Protein AF-A0A949AI74-F1 (afdb_monomer_lite)

Radius of gyration: 13.2 Å; chains: 1; bounding box: 30×19×34 Å

Secondary structure (DSSP, 8-state):
--EEE-TTT--EEES-HHHHHHHHHHHHHHHHHHH-GGG--TTS--HHHHHHHHHHHT--

pLDDT: mean 79.42, std 8.16, range [44.91, 87.38]

Foldseek 3Di:
DDWDQDPQPRDIDPDDDVSVVVVNVVSQLVVLCVVCVVQQDPVRDRPVSVVVVVVVVVPD

Structure (mmCIF, N/CA/C/O backbone):
data_AF-A0A949AI74-F1
#
_entry.id   AF-A0A949AI74-F1
#
loop_
_atom_site.group_PDB
_atom_site.id
_atom_site.type_symbol
_atom_site.label_atom_id
_atom_site.label_alt_id
_atom_site.label_comp_id
_atom_site.label_asym_id
_atom_site.label_entity_id
_atom_site.label_seq_id
_atom_site.pdbx_PDB_ins_code
_atom_site.Cartn_x
_atom_site.Cartn_y
_atom_site.Cartn_z
_atom_site.occupancy
_atom_site.B_iso_or_equiv
_atom_site.auth_seq_id
_atom_site.auth_comp_id
_atom_site.auth_asym_id
_atom_site.auth_atom_id
_atom_site.pdbx_PDB_model_num
ATOM 1 N N . MET A 1 1 ? 14.463 6.208 -23.069 1.00 59.50 1 MET A N 1
ATOM 2 C CA . MET A 1 1 ? 13.544 6.299 -21.913 1.00 59.50 1 MET A CA 1
ATOM 3 C C . MET A 1 1 ? 13.988 5.214 -20.941 1.00 59.50 1 MET A C 1
ATOM 5 O O . MET A 1 1 ? 14.240 4.119 -21.417 1.00 59.50 1 MET A O 1
ATOM 9 N N . MET A 1 2 ? 14.238 5.511 -19.661 1.00 71.06 2 MET A N 1
ATOM 10 C CA . MET A 1 2 ? 14.676 4.472 -18.712 1.00 71.06 2 MET A CA 1
ATOM 11 C C . MET A 1 2 ? 13.485 3.595 -18.323 1.00 71.06 2 MET A C 1
ATOM 13 O O . MET A 1 2 ? 12.430 4.112 -17.944 1.00 71.06 2 MET A O 1
ATOM 17 N N . GLU A 1 3 ? 13.678 2.286 -18.437 1.00 76.88 3 GLU A N 1
ATOM 18 C CA . GLU A 1 3 ? 12.709 1.258 -18.071 1.00 76.88 3 GLU A CA 1
ATOM 19 C C . GLU A 1 3 ? 13.218 0.528 -16.830 1.00 76.88 3 GLU A C 1
ATOM 21 O O . GLU A 1 3 ? 14.364 0.077 -16.795 1.00 76.88 3 GLU A O 1
ATOM 26 N N . TYR A 1 4 ? 12.371 0.419 -15.811 1.00 80.38 4 TYR A N 1
ATOM 27 C CA . TYR A 1 4 ? 12.687 -0.273 -14.567 1.00 80.38 4 TYR A CA 1
ATOM 28 C C . TYR A 1 4 ? 11.861 -1.544 -14.472 1.00 80.38 4 TYR A C 1
ATOM 30 O O . TYR A 1 4 ? 10.653 -1.533 -14.698 1.00 80.38 4 TYR A O 1
ATOM 38 N N . LYS A 1 5 ? 12.504 -2.657 -14.135 1.00 83.62 5 LYS A N 1
ATOM 39 C CA . LYS A 1 5 ? 11.822 -3.936 -13.963 1.00 83.62 5 LYS A CA 1
ATOM 40 C C . LYS A 1 5 ? 11.480 -4.125 -12.494 1.00 83.62 5 LYS A C 1
ATOM 42 O O . LYS A 1 5 ? 12.373 -4.113 -11.661 1.00 83.62 5 LYS A O 1
ATOM 47 N N . CYS A 1 6 ? 10.201 -4.304 -12.185 1.00 81.69 6 CYS A N 1
ATOM 48 C CA . CYS A 1 6 ? 9.755 -4.578 -10.823 1.00 81.69 6 CYS A CA 1
ATOM 49 C C . CYS A 1 6 ? 10.114 -6.010 -10.418 1.00 81.69 6 CYS A C 1
ATOM 51 O O . CYS A 1 6 ? 9.697 -6.954 -11.083 1.00 81.69 6 CYS A O 1
ATOM 53 N N . ASP A 1 7 ? 10.834 -6.198 -9.316 1.00 79.69 7 ASP A N 1
ATOM 54 C CA . ASP A 1 7 ? 11.154 -7.538 -8.805 1.00 79.69 7 ASP A CA 1
ATOM 55 C C . ASP A 1 7 ? 9.939 -8.276 -8.217 1.00 79.69 7 ASP A C 1
ATOM 57 O O . ASP A 1 7 ? 9.921 -9.507 -8.201 1.00 79.69 7 ASP A O 1
ATOM 61 N N . LEU A 1 8 ? 8.895 -7.548 -7.799 1.00 80.19 8 LEU A N 1
ATOM 62 C CA . LEU A 1 8 ? 7.686 -8.128 -7.198 1.00 80.19 8 LEU A CA 1
ATOM 63 C C . LEU A 1 8 ? 6.790 -8.808 -8.243 1.00 80.19 8 LEU A C 1
ATOM 65 O O . LEU A 1 8 ? 6.358 -9.942 -8.050 1.00 80.19 8 LEU A O 1
ATOM 69 N N . CYS A 1 9 ? 6.528 -8.142 -9.370 1.00 81.81 9 CYS A N 1
ATOM 70 C CA . CYS A 1 9 ? 5.592 -8.628 -10.394 1.00 81.81 9 CYS A CA 1
ATOM 71 C C . CYS A 1 9 ? 6.238 -8.875 -11.765 1.00 81.81 9 CYS A C 1
ATOM 73 O O . CYS A 1 9 ? 5.567 -9.313 -12.701 1.00 81.81 9 CYS A O 1
ATOM 75 N N . LYS A 1 10 ? 7.537 -8.581 -11.904 1.00 83.56 10 LYS A N 1
ATOM 76 C CA . LYS A 1 10 ? 8.327 -8.698 -13.142 1.00 83.56 10 LYS A CA 1
ATOM 77 C C . LYS A 1 10 ? 7.844 -7.830 -14.307 1.00 83.56 10 LYS A C 1
ATOM 79 O O . LYS A 1 10 ? 8.334 -8.022 -15.421 1.00 83.56 10 LYS A O 1
ATOM 84 N N . LYS A 1 11 ? 6.948 -6.862 -14.073 1.00 84.44 11 LYS A N 1
ATOM 85 C CA . LYS A 1 11 ? 6.540 -5.876 -15.085 1.00 84.44 11 LYS A CA 1
ATOM 86 C C . LYS A 1 11 ? 7.662 -4.879 -15.364 1.00 84.44 11 LYS A C 1
ATOM 88 O O . LYS A 1 11 ? 8.381 -4.458 -14.457 1.00 84.44 11 LYS A O 1
ATOM 93 N N . SER A 1 12 ? 7.769 -4.492 -16.630 1.00 84.56 12 SER A N 1
ATOM 94 C CA . SER A 1 12 ? 8.629 -3.401 -17.083 1.00 84.56 12 SER A CA 1
ATOM 95 C C . SER A 1 12 ? 7.856 -2.090 -16.985 1.00 84.56 12 SER A C 1
ATOM 97 O O . SER A 1 12 ? 6.840 -1.914 -17.656 1.00 84.56 12 SER A O 1
ATOM 99 N N . ILE A 1 13 ? 8.324 -1.183 -16.136 1.00 85.88 13 ILE A N 1
ATOM 100 C CA . ILE A 1 13 ? 7.756 0.146 -15.941 1.00 85.88 13 ILE A CA 1
ATOM 101 C C . ILE A 1 13 ? 8.587 1.143 -16.745 1.00 85.88 13 ILE A C 1
ATOM 103 O O . ILE A 1 13 ? 9.744 1.425 -16.432 1.00 85.88 13 ILE A O 1
ATOM 107 N N . SER A 1 14 ? 7.983 1.663 -17.809 1.00 80.19 14 SER A N 1
ATOM 108 C CA . SER A 1 14 ? 8.517 2.776 -18.592 1.00 80.19 14 SER A CA 1
ATOM 109 C C . SER A 1 14 ? 8.126 4.101 -17.939 1.00 80.19 14 SER A C 1
ATOM 111 O O . SER A 1 14 ? 6.967 4.282 -17.578 1.00 80.19 14 SER A O 1
ATOM 113 N N . GLY A 1 15 ? 9.065 5.044 -17.817 1.00 78.94 15 GLY A N 1
ATOM 114 C CA . GLY A 1 15 ? 8.760 6.404 -17.338 1.00 78.94 15 GLY A CA 1
ATOM 115 C C . GLY A 1 15 ? 9.635 6.917 -16.194 1.00 78.94 15 GLY A C 1
ATOM 116 O O . GLY A 1 15 ? 9.387 8.005 -15.684 1.00 78.94 15 GLY A O 1
ATOM 117 N N . GLY A 1 16 ? 10.685 6.183 -15.814 1.00 82.38 16 GLY A N 1
ATOM 118 C CA . GLY A 1 16 ? 11.644 6.625 -14.799 1.00 82.38 16 GLY A CA 1
ATOM 119 C C . GLY A 1 16 ? 11.379 6.067 -13.396 1.00 82.38 16 GLY A C 1
ATOM 120 O O . GLY A 1 16 ? 10.590 5.145 -13.212 1.00 82.38 16 GLY A O 1
ATOM 121 N N . VAL A 1 17 ? 12.064 6.640 -12.401 1.00 81.56 17 VAL A N 1
ATOM 122 C CA . VAL A 1 17 ? 12.026 6.190 -10.995 1.00 81.56 17 VAL A CA 1
ATOM 123 C C . VAL A 1 17 ? 10.680 6.439 -10.311 1.00 81.56 17 VAL A C 1
ATOM 125 O O . VAL A 1 17 ? 10.267 5.619 -9.501 1.00 81.56 17 VAL A O 1
ATOM 128 N N . LEU A 1 18 ? 9.990 7.538 -10.628 1.00 84.69 18 LEU A N 1
ATOM 129 C CA . LEU A 1 18 ? 8.716 7.895 -9.990 1.00 84.69 18 LEU A CA 1
ATOM 130 C C . LEU A 1 18 ? 7.609 6.855 -10.246 1.00 84.69 18 LEU A C 1
ATOM 132 O O . LEU A 1 18 ? 7.129 6.283 -9.270 1.00 84.69 18 LEU A O 1
ATOM 136 N N . PRO A 1 19 ? 7.263 6.512 -11.506 1.00 85.56 19 PRO A N 1
ATOM 137 C CA . PRO A 1 19 ? 6.235 5.501 -11.762 1.00 85.56 19 PRO A CA 1
ATOM 138 C C . PRO A 1 19 ? 6.662 4.107 -11.293 1.00 85.56 19 PRO A C 1
ATOM 140 O O . PRO A 1 19 ? 5.816 3.278 -10.969 1.00 85.56 19 PRO A O 1
ATOM 143 N N . TYR A 1 20 ? 7.970 3.832 -11.240 1.00 85.56 20 TYR A N 1
ATOM 144 C CA . TYR A 1 20 ? 8.482 2.603 -10.644 1.00 85.56 20 TYR A CA 1
ATOM 145 C C . TYR A 1 20 ? 8.228 2.553 -9.131 1.00 85.56 20 TYR A C 1
ATOM 147 O O . TYR A 1 20 ? 7.748 1.534 -8.643 1.00 85.56 20 TYR A O 1
ATOM 155 N N . SER A 1 21 ? 8.518 3.641 -8.406 1.00 84.88 21 SER A N 1
ATOM 156 C CA . SER A 1 21 ? 8.261 3.740 -6.965 1.00 84.88 21 SER A CA 1
ATOM 157 C C . SER A 1 21 ? 6.778 3.559 -6.678 1.00 84.88 21 SER A C 1
ATOM 159 O O . SER A 1 21 ? 6.431 2.641 -5.947 1.00 84.88 21 SER A O 1
ATOM 161 N N . GLU A 1 22 ? 5.903 4.326 -7.338 1.00 85.88 22 GLU A N 1
ATOM 162 C CA . GLU A 1 22 ? 4.450 4.219 -7.136 1.00 85.88 22 GLU A CA 1
ATOM 163 C C . GLU A 1 22 ? 3.940 2.792 -7.378 1.00 85.88 22 GLU A C 1
ATOM 165 O O . GLU A 1 22 ? 3.138 2.270 -6.608 1.00 85.88 22 GLU A O 1
ATOM 170 N N . HIS A 1 23 ? 4.454 2.121 -8.411 1.00 87.38 23 HIS A N 1
ATOM 171 C CA . HIS A 1 23 ? 4.089 0.741 -8.708 1.00 87.38 23 HIS A CA 1
ATOM 172 C C . HIS A 1 23 ? 4.538 -0.257 -7.627 1.00 87.38 23 HIS A C 1
ATOM 174 O O . HIS A 1 23 ? 3.805 -1.185 -7.287 1.00 87.38 23 HIS A O 1
ATOM 180 N N . VAL A 1 24 ? 5.752 -0.092 -7.098 1.00 86.31 24 VAL A N 1
ATOM 181 C CA . VAL A 1 24 ? 6.273 -0.935 -6.014 1.00 86.31 24 VAL A CA 1
ATOM 182 C C . VAL A 1 24 ? 5.495 -0.688 -4.721 1.00 86.31 24 VAL A C 1
ATOM 184 O O . VAL A 1 24 ? 5.142 -1.646 -4.038 1.00 86.31 24 VAL A O 1
ATOM 187 N N . GLU A 1 25 ? 5.187 0.571 -4.413 1.00 85.56 25 GLU A N 1
ATOM 188 C CA . GLU A 1 25 ? 4.394 0.975 -3.248 1.00 85.56 25 GLU A CA 1
ATOM 189 C C . GLU A 1 25 ? 3.001 0.346 -3.268 1.00 85.56 25 GLU A C 1
ATOM 191 O O . GLU A 1 25 ? 2.577 -0.248 -2.274 1.00 85.56 25 GLU A O 1
ATOM 196 N N . ASP A 1 26 ? 2.322 0.405 -4.414 1.00 85.69 26 ASP A N 1
ATOM 197 C CA . ASP A 1 26 ? 1.005 -0.202 -4.602 1.00 85.69 26 ASP A CA 1
ATOM 198 C C . ASP A 1 26 ? 1.050 -1.720 -4.371 1.00 85.69 26 ASP A C 1
ATOM 200 O O . ASP A 1 26 ? 0.277 -2.261 -3.576 1.00 85.69 26 ASP A O 1
ATOM 204 N N . HIS A 1 27 ? 2.046 -2.404 -4.945 1.00 86.94 27 HIS A N 1
ATOM 205 C CA . HIS A 1 27 ? 2.225 -3.840 -4.732 1.00 86.94 27 HIS A CA 1
ATOM 206 C C . HIS A 1 27 ? 2.486 -4.211 -3.273 1.00 86.94 27 HIS A C 1
ATOM 208 O O . HIS A 1 27 ? 1.943 -5.203 -2.784 1.00 86.94 27 HIS A O 1
ATOM 214 N N . ILE A 1 28 ? 3.311 -3.442 -2.564 1.00 84.56 28 ILE A N 1
ATOM 215 C CA . ILE A 1 28 ? 3.573 -3.701 -1.147 1.00 84.56 28 ILE A CA 1
ATOM 216 C C . ILE A 1 28 ? 2.287 -3.510 -0.336 1.00 84.56 28 ILE A C 1
ATOM 218 O O . ILE A 1 28 ? 1.965 -4.344 0.512 1.00 84.56 28 ILE A O 1
ATOM 222 N N . MET A 1 29 ? 1.499 -2.476 -0.636 1.00 82.88 29 MET A N 1
ATOM 223 C CA . MET A 1 29 ? 0.205 -2.259 0.008 1.00 82.88 29 MET A CA 1
ATOM 224 C C . MET A 1 29 ? -0.772 -3.411 -0.253 1.00 82.88 29 MET A C 1
ATOM 226 O O . MET A 1 29 ? -1.434 -3.859 0.686 1.00 82.88 29 MET A O 1
ATOM 230 N N . GLU A 1 30 ? -0.844 -3.936 -1.478 1.00 84.94 30 GLU A N 1
ATOM 231 C CA . GLU A 1 30 ? -1.656 -5.119 -1.790 1.00 84.94 30 GLU A CA 1
ATOM 232 C C . GLU A 1 30 ? -1.205 -6.356 -1.003 1.00 84.94 30 GLU A C 1
ATOM 234 O O . GLU A 1 30 ? -2.038 -7.064 -0.435 1.00 84.94 30 GLU A O 1
ATOM 239 N N . LEU A 1 31 ? 0.106 -6.593 -0.901 1.00 84.44 31 LEU A N 1
ATOM 240 C CA . LEU A 1 31 ? 0.662 -7.710 -0.133 1.00 84.44 31 LEU A CA 1
ATOM 241 C C . LEU A 1 31 ? 0.333 -7.602 1.362 1.00 84.44 31 LEU A C 1
ATOM 243 O O . LEU A 1 31 ? -0.033 -8.601 1.985 1.00 84.44 31 LEU A O 1
ATOM 247 N N . ILE A 1 32 ? 0.415 -6.400 1.940 1.00 84.56 32 ILE A N 1
ATOM 248 C CA . ILE A 1 32 ? 0.065 -6.169 3.347 1.00 84.56 32 ILE A CA 1
ATOM 249 C C . ILE A 1 32 ? -1.431 -6.413 3.569 1.00 84.56 32 ILE A C 1
ATOM 251 O O . ILE A 1 32 ? -1.791 -7.106 4.519 1.00 84.56 32 ILE A O 1
ATOM 255 N N . LYS A 1 33 ? -2.301 -5.914 2.679 1.00 83.25 33 LYS A N 1
ATOM 256 C CA . LYS A 1 33 ? -3.752 -6.167 2.739 1.00 83.25 33 LYS A CA 1
ATOM 257 C C . LYS A 1 33 ? -4.072 -7.659 2.617 1.00 83.25 33 LYS A C 1
ATOM 259 O O . LYS A 1 33 ? -4.883 -8.169 3.381 1.00 83.25 33 LYS A O 1
ATOM 264 N N . ALA A 1 34 ? -3.411 -8.371 1.702 1.00 84.44 34 ALA A N 1
ATOM 265 C CA . ALA A 1 34 ? -3.592 -9.810 1.516 1.00 84.44 34 ALA A CA 1
ATOM 266 C C . ALA A 1 34 ? -3.134 -10.621 2.740 1.00 84.44 34 ALA A C 1
ATOM 268 O O . ALA A 1 34 ? -3.751 -11.626 3.088 1.00 84.44 34 ALA A O 1
ATOM 269 N N . ARG A 1 35 ? -2.067 -10.178 3.416 1.00 84.31 35 ARG A N 1
ATOM 270 C CA . ARG A 1 35 ? -1.555 -10.813 4.638 1.00 84.31 35 ARG A CA 1
ATOM 271 C C . ARG A 1 35 ? -2.379 -10.464 5.880 1.00 84.31 35 ARG A C 1
ATOM 273 O O . ARG A 1 35 ? -2.475 -11.282 6.793 1.00 84.31 35 ARG A O 1
ATOM 280 N N . HIS A 1 36 ? -2.974 -9.274 5.910 1.00 82.75 36 HIS A N 1
ATOM 281 C CA . HIS A 1 36 ? -3.770 -8.755 7.019 1.00 82.75 36 HIS A CA 1
ATOM 282 C C . HIS A 1 36 ? -5.148 -8.265 6.541 1.00 82.75 36 HIS A C 1
ATOM 284 O O . HIS A 1 36 ? -5.439 -7.069 6.628 1.00 82.75 36 HIS A O 1
ATOM 290 N N . PRO A 1 37 ? -6.031 -9.170 6.078 1.00 80.19 37 PRO A N 1
ATOM 291 C CA . PRO A 1 37 ? -7.353 -8.785 5.583 1.00 80.19 37 PRO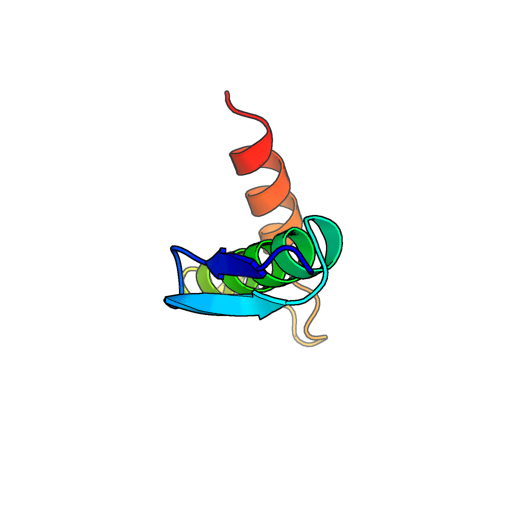 A CA 1
ATOM 292 C C . PRO A 1 37 ? -8.220 -8.131 6.671 1.00 80.19 37 PRO A C 1
ATOM 294 O O . PRO A 1 37 ? -9.047 -7.282 6.365 1.00 80.19 37 PRO A O 1
ATOM 297 N N . ASP A 1 38 ? -7.975 -8.457 7.944 1.00 81.69 38 ASP A N 1
ATOM 298 C CA . ASP A 1 38 ? -8.638 -7.860 9.114 1.00 81.69 38 ASP A CA 1
ATOM 299 C C . ASP A 1 38 ? -8.281 -6.373 9.329 1.00 81.69 38 ASP A C 1
ATOM 301 O O . ASP A 1 38 ? -8.973 -5.643 10.031 1.00 81.69 38 ASP A O 1
ATOM 305 N N . TRP A 1 39 ? -7.187 -5.892 8.729 1.00 82.00 39 TRP A N 1
ATOM 306 C CA . TRP A 1 39 ? -6.785 -4.485 8.828 1.00 82.00 39 TRP A CA 1
ATOM 307 C C . TRP A 1 39 ? -7.455 -3.595 7.785 1.00 82.00 39 TRP A C 1
ATOM 309 O O . TRP A 1 39 ? -7.381 -2.371 7.901 1.00 82.00 39 TRP A O 1
ATOM 319 N N . VAL A 1 40 ? -8.067 -4.193 6.763 1.00 75.12 40 VAL A N 1
ATOM 320 C CA . VAL A 1 40 ? -8.746 -3.463 5.697 1.00 75.12 40 VAL A CA 1
ATOM 321 C C . VAL A 1 40 ? -10.061 -2.927 6.254 1.00 75.12 40 VAL A C 1
ATOM 323 O O . VAL A 1 40 ? -11.022 -3.670 6.433 1.00 75.12 40 VAL A O 1
ATOM 326 N N . GLU A 1 41 ? -10.096 -1.630 6.562 1.00 74.38 41 GLU A N 1
ATOM 327 C CA . GLU A 1 41 ? -11.321 -0.962 7.004 1.00 74.38 41 GLU A CA 1
ATOM 328 C C . GLU A 1 41 ? -12.320 -0.910 5.831 1.00 74.38 41 GLU A C 1
ATOM 330 O O . GLU A 1 41 ? -11.924 -0.858 4.663 1.00 74.38 41 GLU A O 1
ATOM 335 N N . THR A 1 42 ? -13.625 -0.923 6.124 1.00 66.88 42 THR A N 1
ATOM 336 C CA . THR A 1 42 ? -14.719 -1.007 5.129 1.00 66.88 42 THR A CA 1
ATOM 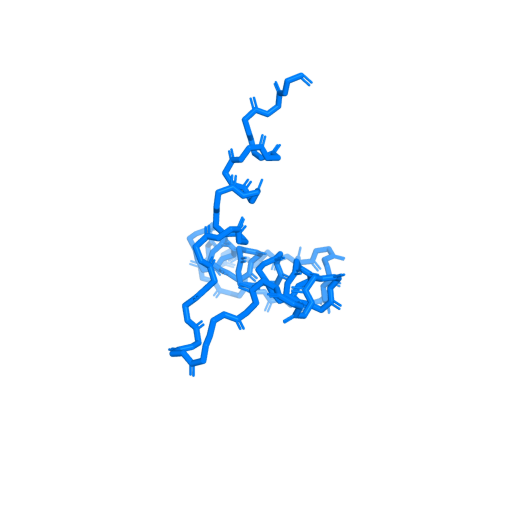337 C C . THR A 1 42 ? -14.703 0.091 4.060 1.00 66.88 42 THR A C 1
ATOM 339 O O . THR A 1 42 ? -15.306 -0.083 3.006 1.00 66.88 42 THR A O 1
ATOM 342 N N . ASP A 1 43 ? -13.992 1.191 4.307 1.00 65.69 43 ASP A N 1
ATOM 343 C CA . ASP A 1 43 ? -13.828 2.321 3.385 1.00 65.69 43 ASP A CA 1
ATOM 344 C C . ASP A 1 43 ? -12.673 2.127 2.375 1.00 65.69 43 ASP A C 1
ATOM 346 O O . ASP A 1 43 ? -12.360 3.013 1.585 1.00 65.69 43 ASP A O 1
ATOM 350 N N . GLY A 1 44 ? -11.980 0.980 2.405 1.00 63.88 44 GLY A N 1
ATOM 351 C CA . GLY A 1 44 ? -10.846 0.675 1.519 1.00 63.88 44 GLY A CA 1
ATOM 352 C C . GLY A 1 44 ? -9.521 1.330 1.931 1.00 63.88 44 GLY A C 1
ATOM 353 O O . GLY A 1 44 ? -8.462 1.013 1.373 1.00 63.88 44 GLY A O 1
ATOM 354 N N . ILE A 1 45 ? -9.555 2.193 2.948 1.00 62.56 45 ILE A N 1
ATOM 355 C CA . ILE A 1 45 ? -8.384 2.802 3.574 1.00 62.56 45 ILE A CA 1
ATOM 356 C C . ILE A 1 45 ? -7.899 1.861 4.677 1.00 62.56 45 ILE A C 1
ATOM 358 O O . ILE A 1 45 ? -8.604 1.597 5.639 1.00 62.56 45 ILE A O 1
ATOM 362 N N . CYS A 1 46 ? -6.678 1.347 4.547 1.00 75.81 46 CYS A N 1
ATOM 363 C CA . CYS A 1 46 ? -6.055 0.540 5.592 1.00 75.81 46 CYS A CA 1
ATOM 364 C C . CYS A 1 46 ? -4.981 1.375 6.289 1.00 75.81 46 CYS A C 1
ATOM 366 O O . CYS A 1 46 ? -3.812 1.361 5.885 1.00 75.81 46 CYS A O 1
ATOM 368 N N . LYS A 1 47 ? -5.364 2.118 7.336 1.00 79.62 47 LYS A N 1
ATOM 369 C CA . LYS A 1 47 ? -4.414 2.966 8.072 1.00 79.62 47 LYS A CA 1
ATOM 370 C C . LYS A 1 47 ? -3.269 2.140 8.662 1.00 79.62 47 LYS A C 1
ATOM 372 O O . LYS A 1 47 ? -2.106 2.512 8.527 1.00 79.62 47 LYS A O 1
ATOM 377 N N . LYS A 1 48 ? -3.591 0.966 9.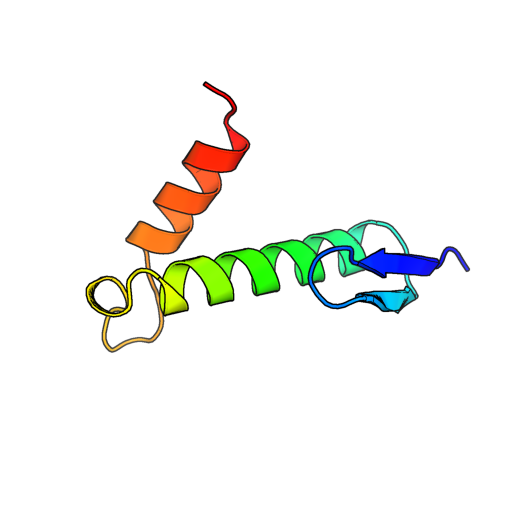217 1.00 81.06 48 LYS A N 1
ATOM 378 C CA . LYS A 1 48 ? -2.603 0.014 9.747 1.00 81.06 48 LYS A CA 1
ATOM 379 C C . LYS A 1 48 ? -1.632 -0.482 8.675 1.00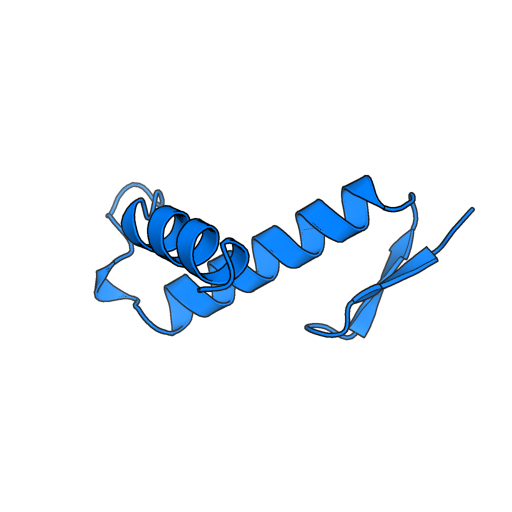 81.06 48 LYS A C 1
ATOM 381 O O . LYS A 1 48 ? -0.448 -0.597 8.960 1.00 81.06 48 LYS A O 1
ATOM 386 N N . CYS A 1 49 ? -2.101 -0.729 7.448 1.00 82.06 49 CYS A N 1
ATOM 387 C CA . CYS A 1 49 ? -1.235 -1.154 6.348 1.00 82.06 49 CYS A CA 1
ATOM 388 C C . CYS A 1 49 ? -0.226 -0.060 6.000 1.00 82.06 49 CYS A C 1
ATOM 390 O O . CYS A 1 49 ? 0.954 -0.348 5.837 1.00 82.06 49 CYS A O 1
ATOM 392 N N . TYR A 1 50 ? -0.674 1.198 5.953 1.00 79.81 50 TYR A N 1
ATOM 393 C CA . TYR A 1 50 ? 0.204 2.331 5.672 1.00 79.81 50 TYR A CA 1
ATOM 394 C C . TYR A 1 50 ? 1.221 2.571 6.796 1.00 79.81 50 TYR A C 1
ATOM 396 O O . TYR A 1 50 ? 2.397 2.817 6.537 1.00 79.81 50 TYR A O 1
ATOM 404 N N . GLU A 1 51 ? 0.801 2.459 8.059 1.00 84.62 51 GLU A N 1
ATOM 405 C CA . GLU A 1 51 ? 1.719 2.556 9.199 1.00 84.62 51 GLU A CA 1
ATOM 406 C C . GLU A 1 51 ? 2.723 1.400 9.239 1.00 84.62 51 GLU A C 1
ATOM 408 O O . GLU A 1 51 ? 3.893 1.617 9.558 1.00 84.62 51 GLU A O 1
ATOM 413 N N . TYR A 1 52 ? 2.294 0.187 8.889 1.00 84.06 52 TYR A N 1
ATOM 414 C CA . TYR A 1 52 ? 3.170 -0.975 8.775 1.00 84.06 52 TYR A CA 1
ATOM 415 C C . TYR A 1 52 ? 4.194 -0.780 7.657 1.00 84.06 52 TYR A C 1
ATOM 417 O O . TYR A 1 52 ? 5.393 -0.859 7.914 1.00 84.06 52 TYR A O 1
ATOM 425 N N . TYR A 1 53 ? 3.734 -0.395 6.466 1.00 82.88 53 TYR A N 1
ATOM 426 C CA . TYR A 1 53 ? 4.589 -0.069 5.330 1.00 82.88 53 TYR A CA 1
ATOM 427 C C . TYR A 1 53 ? 5.647 0.986 5.685 1.00 82.88 53 TYR A C 1
ATOM 429 O O . TYR A 1 53 ? 6.846 0.787 5.483 1.00 82.88 53 TYR A O 1
ATOM 437 N N . LYS A 1 54 ? 5.220 2.091 6.310 1.00 81.75 54 LYS A N 1
ATOM 438 C CA . LYS A 1 54 ? 6.115 3.172 6.741 1.00 81.75 54 LYS A CA 1
ATOM 439 C C . LYS A 1 54 ? 7.134 2.714 7.787 1.00 81.75 54 LYS A C 1
ATOM 441 O O . LYS A 1 54 ? 8.231 3.265 7.837 1.00 81.75 54 LYS A O 1
ATOM 446 N N . ASN A 1 55 ? 6.780 1.747 8.634 1.00 83.50 55 ASN A N 1
ATOM 447 C CA . ASN A 1 55 ? 7.700 1.164 9.609 1.00 83.50 55 ASN A CA 1
ATOM 448 C C . ASN A 1 55 ? 8.703 0.202 8.962 1.00 83.50 55 ASN A C 1
ATOM 450 O O . ASN A 1 55 ? 9.872 0.259 9.334 1.00 83.50 55 ASN A O 1
ATOM 454 N N . GLU A 1 56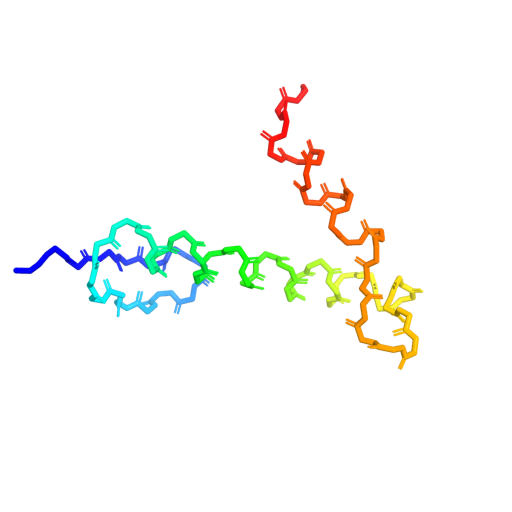 ? 8.294 -0.619 7.990 1.00 77.81 56 GLU A N 1
ATOM 455 C CA . GLU A 1 56 ? 9.216 -1.498 7.252 1.00 77.81 56 GLU A CA 1
ATOM 456 C C . GLU A 1 56 ? 10.247 -0.691 6.452 1.00 77.81 56 GLU A C 1
ATOM 458 O O . GLU A 1 56 ? 11.440 -0.984 6.505 1.00 77.81 56 GLU A O 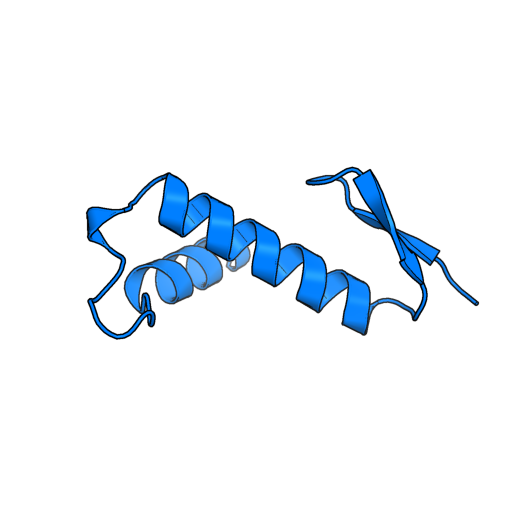1
ATOM 463 N N . LEU A 1 57 ? 9.824 0.406 5.813 1.00 72.56 57 LEU A N 1
ATOM 464 C CA . LEU A 1 57 ? 10.742 1.344 5.158 1.00 72.56 57 LEU A CA 1
ATOM 465 C C . LEU A 1 57 ? 11.687 2.061 6.131 1.00 72.56 57 LEU A C 1
ATOM 467 O O . LEU A 1 57 ? 12.749 2.532 5.727 1.00 72.56 57 LEU A O 1
ATOM 471 N N . ARG A 1 58 ? 11.306 2.182 7.409 1.00 72.69 58 ARG A N 1
ATOM 472 C CA . ARG A 1 58 ? 12.105 2.893 8.414 1.00 72.69 58 ARG A CA 1
ATOM 473 C C . ARG A 1 58 ? 13.320 2.111 8.898 1.00 72.69 58 ARG A C 1
ATOM 475 O O . ARG A 1 58 ? 14.055 2.688 9.693 1.00 72.69 58 ARG A O 1
ATOM 482 N N . GLY A 1 59 ? 13.513 0.866 8.438 1.00 58.59 59 GLY A N 1
ATOM 483 C CA . GLY A 1 59 ? 14.720 0.059 8.644 1.00 58.59 59 GLY A CA 1
ATOM 484 C C . GLY A 1 59 ? 15.241 0.130 10.078 1.00 58.59 59 GLY A C 1
ATOM 485 O O . GLY A 1 59 ? 16.192 0.861 10.346 1.00 58.59 59 GLY A O 1
ATOM 486 N N . LYS A 1 60 ? 14.580 -0.567 11.007 1.00 44.91 60 LYS A N 1
ATOM 487 C CA . LYS A 1 60 ? 15.031 -0.646 12.400 1.00 44.91 60 LYS A CA 1
ATOM 488 C C . LYS A 1 60 ? 15.979 -1.817 12.616 1.00 44.91 60 LYS A C 1
ATOM 490 O O . LYS A 1 60 ? 15.700 -2.890 12.040 1.00 44.91 60 LYS A O 1
#

Sequence (60 aa):
MMEYKCDLCKKSISGGVLPYSEHVEDHIMELIKARHPDWVETDGICKKCYEYYKNELRGK